Protein AF-A0A7S2KHM3-F1 (afdb_monomer)

Organism: NCBI:txid1333877

Mean predicted aligned error: 12.61 Å

Sequence (129 aa)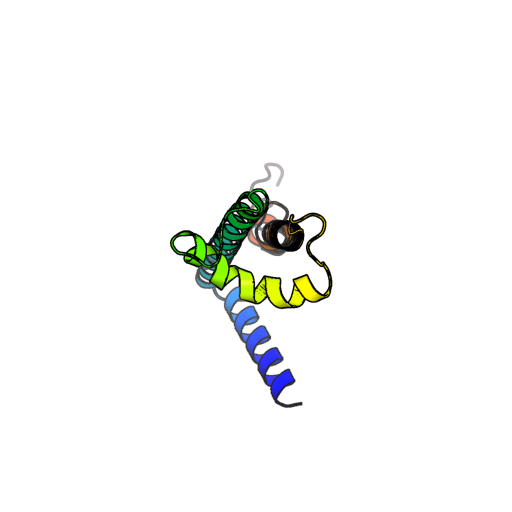:
FAVIGAIGGGLSFLFSRMSSDALFAGDVLQFAKTFLTGYQALFLVRIILTQFPKVKTEDFPWAVFHYPTEFVLSPTRAVFKPEAGVDVAPMIWLAAFSLAAELLTGPQGILQMTSPRIAGGDLDDLPFR

Radius of gyration: 20.61 Å; Cα contacts (8 Å, |Δi|>4): 76; chains: 1; bounding box: 45×41×58 Å

Solvent-accessible surface area (backbone atoms only — not comparable to full-atom values): 7420 Å² total; per-residue (Å²): 113,69,68,61,52,52,53,51,52,50,52,52,50,50,50,52,47,42,74,70,34,71,66,58,34,49,53,52,50,50,50,50,48,54,49,50,53,53,51,39,51,45,27,52,52,49,45,57,51,32,74,38,80,85,60,67,48,78,41,87,80,44,27,75,52,37,60,74,47,41,74,65,42,60,68,45,41,76,76,48,62,63,58,95,65,37,57,56,54,42,55,54,50,34,54,51,50,50,50,49,45,36,46,55,69,30,98,84,5,61,56,57,76,71,41,64,77,69,76,71,67,62,76,83,75,57,95,85,120

Foldseek 3Di:
DVVVVVVVVVVVVVVVVLVPDVVVVVVVLVVLLVVLVVLLVLLVVVQVVQVPLPDDCCDPPNVVSCVVCCVVVVVVCVVQPDDPSGGCSSVVVSVVSVVVCCQPPNPPHPVVVPDCVVVPPPPVPDPPD

Nearest PDB structures (foldseek):
  7xzi-assembly1_D  TM=6.505E-01  e=1.632E-02  Chlamydomonas reinhardtii
  8wjn-assembly1_B  TM=2.929E-01  e=2.999E+00  Saccharomyces cerevisiae S288C

Secondary structure (DSSP, 8-state):
-HHHHHHHHHHHHHHHHHHH-HHHHHHHHHHHHHHHHHHHHHHHHHHHHHT-TTS-TTSTTTHHHHHHHHHHHHHHHTTSPPBTTB--HHHHHHHHHHHHHHHHHSTT-HHHHT-TTTTSSSSSS-TT-

Structure (mmCIF, N/CA/C/O backbone):
data_AF-A0A7S2KHM3-F1
#
_entry.id   AF-A0A7S2KHM3-F1
#
loop_
_atom_site.group_PDB
_atom_site.id
_atom_site.type_symbol
_atom_site.label_atom_id
_atom_site.label_alt_id
_atom_site.label_comp_id
_atom_site.label_asym_id
_atom_site.label_entity_id
_atom_site.label_seq_id
_atom_site.pdbx_PDB_ins_code
_atom_site.Cartn_x
_atom_site.Cartn_y
_atom_site.Cartn_z
_atom_site.occupancy
_atom_site.B_iso_or_equiv
_atom_site.auth_seq_id
_atom_site.auth_comp_id
_atom_site.auth_asym_id
_atom_site.auth_atom_id
_atom_site.pdbx_PDB_model_num
ATOM 1 N N . PHE A 1 1 ? 23.491 -18.048 4.794 1.00 52.34 1 PHE A N 1
ATOM 2 C CA . PHE A 1 1 ? 24.227 -17.536 3.616 1.00 52.34 1 PHE A CA 1
ATOM 3 C C . PHE A 1 1 ? 23.629 -17.958 2.267 1.00 52.34 1 PHE A C 1
ATOM 5 O O . PHE A 1 1 ? 23.559 -17.109 1.392 1.00 52.34 1 PHE A O 1
ATOM 12 N N . ALA A 1 2 ? 23.110 -19.183 2.086 1.00 57.34 2 ALA A N 1
ATOM 13 C CA . ALA A 1 2 ? 22.509 -19.617 0.808 1.00 57.34 2 ALA A CA 1
ATOM 14 C C . ALA A 1 2 ? 21.249 -18.829 0.369 1.00 57.34 2 ALA A C 1
ATOM 16 O O . ALA A 1 2 ? 21.091 -18.529 -0.807 1.00 57.34 2 ALA A O 1
ATOM 17 N N . VAL A 1 3 ? 20.385 -18.427 1.311 1.00 54.59 3 VAL A N 1
ATOM 18 C CA . VAL A 1 3 ? 19.143 -17.679 1.013 1.00 54.59 3 VAL A CA 1
ATOM 19 C C . VAL A 1 3 ? 19.426 -16.263 0.491 1.00 54.59 3 VAL A C 1
ATOM 21 O O . VAL A 1 3 ? 18.770 -15.801 -0.433 1.00 54.59 3 VAL A O 1
ATOM 24 N N . ILE A 1 4 ? 20.455 -15.598 1.023 1.00 57.50 4 ILE A N 1
ATOM 25 C CA . ILE A 1 4 ? 20.866 -14.252 0.589 1.00 57.50 4 ILE A CA 1
ATOM 26 C C . ILE A 1 4 ? 21.459 -14.305 -0.830 1.00 57.50 4 ILE A C 1
ATOM 28 O O . ILE A 1 4 ? 21.157 -13.445 -1.652 1.00 57.50 4 ILE A O 1
ATOM 32 N N . GLY A 1 5 ? 22.231 -15.352 -1.148 1.00 58.56 5 GLY A N 1
ATOM 33 C CA . GLY A 1 5 ? 22.750 -15.588 -2.500 1.00 58.56 5 GLY A CA 1
ATOM 34 C C . GLY A 1 5 ? 21.660 -15.940 -3.520 1.00 58.56 5 GLY A C 1
ATOM 35 O O . GLY A 1 5 ? 21.722 -15.479 -4.655 1.00 58.56 5 GLY A O 1
ATOM 36 N N . ALA A 1 6 ? 20.631 -16.690 -3.114 1.00 59.78 6 ALA A N 1
ATOM 37 C CA . ALA A 1 6 ? 19.492 -17.020 -3.972 1.00 59.78 6 ALA A CA 1
ATOM 38 C C . ALA A 1 6 ? 18.620 -15.791 -4.292 1.00 59.78 6 ALA A C 1
ATOM 40 O O . ALA A 1 6 ? 18.213 -15.607 -5.438 1.00 59.78 6 ALA A O 1
ATOM 41 N N . ILE A 1 7 ? 18.390 -14.916 -3.306 1.00 60.16 7 ILE A N 1
ATOM 42 C CA . ILE A 1 7 ? 17.679 -13.643 -3.507 1.00 60.16 7 ILE A CA 1
ATOM 43 C C . ILE A 1 7 ? 18.510 -12.699 -4.390 1.00 60.16 7 ILE A C 1
ATOM 45 O O . ILE A 1 7 ? 17.974 -12.114 -5.329 1.00 60.16 7 ILE A O 1
ATOM 49 N N . GLY A 1 8 ? 19.822 -12.603 -4.148 1.00 64.62 8 GLY A N 1
ATOM 50 C CA . GLY A 1 8 ? 20.732 -11.803 -4.972 1.00 64.62 8 GLY A CA 1
ATOM 51 C C . GLY A 1 8 ? 20.790 -12.277 -6.427 1.00 64.62 8 GLY A C 1
ATOM 52 O O . GLY A 1 8 ? 20.606 -11.476 -7.338 1.00 64.62 8 GLY A O 1
ATOM 53 N N . GLY A 1 9 ? 20.956 -13.583 -6.658 1.00 71.00 9 GLY A N 1
ATOM 54 C CA . GLY A 1 9 ? 20.999 -14.165 -8.003 1.00 71.00 9 GLY A CA 1
ATOM 55 C C . GLY A 1 9 ? 19.672 -14.053 -8.760 1.00 71.00 9 GLY A C 1
ATOM 56 O O . GLY A 1 9 ? 19.674 -13.746 -9.950 1.00 71.00 9 GLY A O 1
ATOM 57 N N . GLY A 1 10 ? 18.538 -14.229 -8.073 1.00 69.00 10 GLY A N 1
ATOM 58 C CA . GLY A 1 10 ? 17.208 -14.063 -8.665 1.00 69.00 10 GLY A CA 1
ATOM 59 C C . GLY A 1 10 ? 16.906 -12.616 -9.065 1.00 69.00 10 GLY A C 1
ATOM 60 O O . GLY A 1 10 ? 16.396 -12.377 -10.159 1.00 69.00 10 GLY A O 1
ATOM 61 N N . LEU A 1 11 ? 17.283 -11.645 -8.225 1.00 65.81 11 LEU A N 1
ATOM 62 C CA . LEU A 1 11 ? 17.145 -10.217 -8.533 1.00 65.81 11 LEU A CA 1
ATOM 63 C C . LEU A 1 11 ? 18.065 -9.787 -9.680 1.00 65.81 11 LEU A C 1
ATOM 65 O O . LEU A 1 11 ? 17.626 -9.058 -10.566 1.00 65.81 11 LEU A O 1
ATOM 69 N N . SER A 1 12 ? 19.307 -10.277 -9.715 1.00 70.19 12 SER A N 1
ATOM 70 C CA . SER A 1 12 ? 20.230 -10.016 -10.826 1.00 70.19 12 SER A CA 1
ATOM 71 C C . SER A 1 12 ? 19.761 -10.650 -12.138 1.00 70.19 12 SER A C 1
ATOM 73 O O . SER A 1 12 ? 19.887 -10.024 -13.188 1.00 70.19 12 SER A O 1
ATOM 75 N N . PHE A 1 13 ? 19.175 -11.851 -12.097 1.00 73.00 13 PHE A N 1
ATOM 76 C CA . PHE A 1 13 ? 18.604 -12.506 -13.277 1.00 73.00 13 PHE A CA 1
ATOM 77 C C . PHE A 1 13 ? 17.375 -11.757 -13.808 1.00 73.00 13 PHE A C 1
ATOM 79 O O . PHE A 1 13 ? 17.286 -11.493 -15.006 1.00 73.00 13 PHE A O 1
ATOM 86 N N . LEU A 1 14 ? 16.462 -11.347 -12.922 1.00 66.31 14 LEU A N 1
ATOM 87 C CA . LEU A 1 14 ? 15.309 -10.519 -13.285 1.00 66.31 14 LEU A CA 1
ATOM 88 C C . LEU A 1 14 ? 15.747 -9.170 -13.861 1.00 66.31 14 LEU A C 1
ATOM 90 O O . LEU A 1 14 ? 15.212 -8.751 -14.883 1.00 66.31 14 LEU A O 1
ATOM 94 N N . PHE A 1 15 ? 16.745 -8.518 -13.260 1.00 69.50 15 PHE A N 1
ATOM 95 C CA . PHE A 1 15 ? 17.289 -7.259 -13.767 1.00 69.50 15 PHE A CA 1
ATOM 96 C C . PHE A 1 15 ? 17.959 -7.428 -15.132 1.00 69.50 15 PHE A C 1
ATOM 98 O O . PHE A 1 15 ? 17.692 -6.650 -16.042 1.00 69.50 15 PHE A O 1
ATOM 105 N N . SER A 1 16 ? 18.749 -8.490 -15.314 1.00 67.75 16 SER A N 1
ATOM 106 C CA . SER A 1 16 ? 19.355 -8.828 -16.605 1.00 67.75 16 SER A CA 1
ATOM 107 C C . SER A 1 16 ? 18.303 -9.146 -17.671 1.00 67.75 16 SER A C 1
ATOM 109 O O . SER A 1 16 ? 18.482 -8.797 -18.840 1.00 67.75 16 SER A O 1
ATOM 111 N N . ARG A 1 17 ? 17.180 -9.770 -17.290 1.00 69.31 17 ARG A N 1
ATOM 112 C CA . ARG A 1 17 ? 16.077 -10.049 -18.215 1.00 69.31 17 ARG A CA 1
ATOM 113 C C . ARG A 1 17 ? 15.290 -8.788 -18.572 1.00 69.31 17 ARG A C 1
ATOM 115 O O . ARG A 1 17 ? 14.988 -8.577 -19.740 1.00 69.31 17 A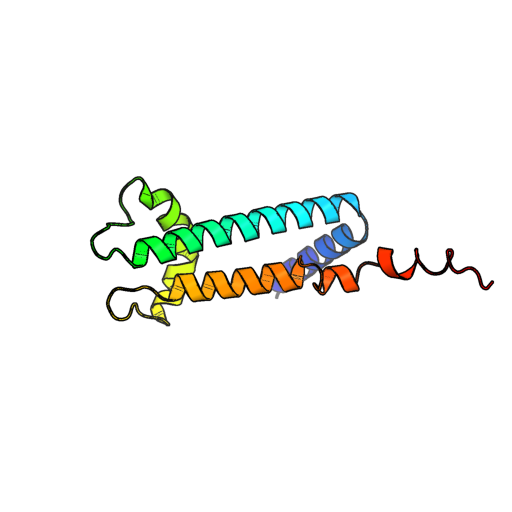RG A O 1
ATOM 122 N N . MET A 1 18 ? 15.039 -7.918 -17.594 1.00 65.50 18 MET A N 1
ATOM 123 C CA . MET A 1 18 ? 14.452 -6.592 -17.818 1.00 65.50 18 MET A CA 1
ATOM 124 C C . MET A 1 18 ? 15.360 -5.697 -18.673 1.00 65.50 18 MET A C 1
ATOM 126 O O . MET A 1 18 ? 14.858 -4.913 -19.469 1.00 65.50 18 MET A O 1
ATOM 130 N N . SER A 1 19 ? 16.687 -5.823 -18.570 1.00 66.88 19 SER A N 1
ATOM 131 C CA . SER A 1 19 ? 17.616 -5.031 -19.384 1.00 66.88 19 SER A CA 1
ATOM 132 C C . SER A 1 19 ? 17.809 -5.571 -20.806 1.00 66.88 19 SER A C 1
ATOM 134 O O . SER A 1 19 ? 18.258 -4.825 -21.672 1.00 66.88 19 SER A O 1
ATOM 136 N N . SER A 1 20 ? 17.523 -6.855 -21.051 1.00 66.50 20 SER A N 1
ATOM 137 C CA . SER A 1 20 ? 17.722 -7.502 -22.360 1.00 66.50 20 SER A CA 1
ATOM 138 C C . SER A 1 20 ? 16.472 -7.494 -23.243 1.00 66.50 20 SER A C 1
ATOM 140 O O . SER A 1 20 ? 16.606 -7.342 -24.455 1.00 66.50 20 SER A O 1
ATOM 142 N N . ASP A 1 21 ? 15.272 -7.571 -22.658 1.00 71.12 21 ASP A N 1
ATOM 143 C CA . ASP A 1 21 ? 14.009 -7.606 -23.402 1.00 71.12 21 ASP A CA 1
ATOM 144 C C . ASP A 1 21 ? 13.163 -6.353 -23.142 1.00 71.12 21 ASP A C 1
ATOM 146 O O . ASP A 1 21 ? 12.464 -6.229 -22.133 1.00 71.12 21 ASP A O 1
ATOM 150 N N . ALA A 1 22 ? 13.155 -5.432 -24.107 1.00 67.81 22 ALA A N 1
ATOM 151 C CA . ALA A 1 22 ? 12.393 -4.187 -24.009 1.00 67.81 22 ALA A CA 1
ATOM 152 C C . ALA A 1 22 ? 10.865 -4.376 -23.876 1.00 67.81 22 ALA A C 1
ATOM 154 O O . ALA A 1 22 ? 10.204 -3.538 -23.267 1.00 67.81 22 ALA A O 1
ATOM 155 N N . LEU A 1 23 ? 10.306 -5.453 -24.443 1.00 72.06 23 LEU A N 1
ATOM 156 C CA . LEU A 1 23 ? 8.886 -5.815 -24.307 1.00 72.06 23 LEU A CA 1
ATOM 157 C C . LEU A 1 23 ? 8.561 -6.256 -22.873 1.00 72.06 23 LEU A C 1
ATOM 159 O O . LEU A 1 23 ? 7.642 -5.729 -22.256 1.00 72.06 23 LEU A O 1
ATOM 163 N N . PHE A 1 24 ? 9.384 -7.143 -22.310 1.00 74.38 24 PHE A N 1
ATOM 164 C CA . PHE A 1 24 ? 9.226 -7.631 -20.941 1.00 74.38 24 PHE A CA 1
ATOM 165 C C . PHE A 1 24 ? 9.370 -6.505 -19.906 1.00 74.38 24 PHE A C 1
ATOM 167 O O . PHE A 1 24 ? 8.590 -6.427 -18.960 1.00 74.38 24 PHE A O 1
ATOM 174 N N . ALA A 1 25 ? 10.324 -5.590 -20.106 1.00 69.88 25 ALA A N 1
ATOM 175 C CA . ALA A 1 25 ? 10.477 -4.411 -19.256 1.00 69.88 25 ALA A CA 1
ATOM 176 C C . ALA A 1 25 ? 9.230 -3.510 -19.273 1.00 69.88 25 ALA A C 1
ATOM 178 O O . ALA A 1 25 ? 8.824 -3.002 -18.227 1.00 69.88 25 ALA A O 1
ATOM 179 N N . GLY A 1 26 ? 8.612 -3.339 -20.448 1.00 74.12 26 GLY A N 1
ATOM 180 C CA . GLY A 1 26 ? 7.364 -2.594 -20.607 1.00 74.12 26 GLY A CA 1
ATOM 181 C C . GLY A 1 26 ? 6.204 -3.230 -19.843 1.00 74.12 26 GLY A C 1
ATOM 182 O O . GLY A 1 26 ? 5.512 -2.532 -19.102 1.00 74.12 26 GLY A O 1
ATOM 183 N N . ASP A 1 27 ? 6.045 -4.549 -19.949 1.00 80.62 27 ASP A N 1
ATOM 184 C CA . ASP A 1 27 ? 4.981 -5.291 -19.263 1.00 80.62 27 ASP A CA 1
ATOM 185 C C . ASP A 1 27 ? 5.144 -5.258 -17.737 1.00 80.62 27 ASP A C 1
ATOM 187 O O . ASP A 1 27 ? 4.181 -5.008 -17.008 1.00 80.62 27 ASP A O 1
ATOM 191 N N . VAL A 1 28 ? 6.372 -5.441 -17.239 1.00 78.88 28 VAL A N 1
ATOM 192 C CA . VAL A 1 28 ? 6.678 -5.355 -15.801 1.00 78.88 28 VAL A CA 1
ATOM 193 C C . VAL A 1 28 ? 6.436 -3.941 -15.275 1.00 78.88 28 VAL A C 1
ATOM 195 O O . VAL A 1 28 ? 5.841 -3.776 -14.208 1.00 78.88 28 VAL A O 1
ATOM 198 N N . LEU A 1 29 ? 6.847 -2.915 -16.026 1.00 77.62 29 LEU A N 1
ATOM 199 C CA . LEU A 1 29 ? 6.606 -1.522 -15.657 1.00 77.62 29 LEU A CA 1
ATOM 200 C C . LEU A 1 29 ? 5.107 -1.208 -15.625 1.00 77.62 29 LEU A C 1
ATOM 202 O O . LEU A 1 29 ? 4.640 -0.556 -14.692 1.00 77.62 29 LEU A O 1
ATOM 206 N N . GLN A 1 30 ? 4.350 -1.677 -16.617 1.00 81.19 30 GLN A N 1
ATOM 207 C CA . GLN A 1 30 ? 2.907 -1.468 -16.686 1.00 81.19 30 GLN A CA 1
ATOM 208 C C . GLN A 1 30 ? 2.190 -2.169 -15.531 1.00 81.19 30 GLN A C 1
ATOM 210 O O . GLN A 1 30 ? 1.342 -1.564 -14.874 1.00 81.19 30 GLN A O 1
ATOM 215 N N . PHE A 1 31 ? 2.574 -3.409 -15.232 1.00 85.31 31 PHE A N 1
ATOM 216 C CA . PHE A 1 31 ? 2.061 -4.143 -14.082 1.00 85.31 31 PHE A CA 1
ATOM 217 C C . PHE A 1 31 ? 2.356 -3.408 -12.769 1.00 85.31 31 PHE A C 1
ATOM 219 O O . PHE A 1 31 ? 1.445 -3.186 -11.972 1.00 85.31 31 PHE A O 1
ATOM 226 N N . ALA A 1 32 ? 3.604 -2.972 -12.566 1.00 80.69 32 ALA A N 1
ATOM 227 C CA . ALA A 1 32 ? 4.005 -2.227 -11.376 1.00 80.69 32 ALA A CA 1
ATOM 228 C C . ALA A 1 32 ? 3.220 -0.916 -11.235 1.00 80.69 32 ALA A C 1
ATOM 230 O O . ALA A 1 32 ? 2.740 -0.612 -10.145 1.00 80.69 32 ALA A O 1
ATOM 231 N N . LYS A 1 33 ? 3.024 -0.175 -12.334 1.00 82.69 33 LYS A N 1
ATOM 232 C CA . 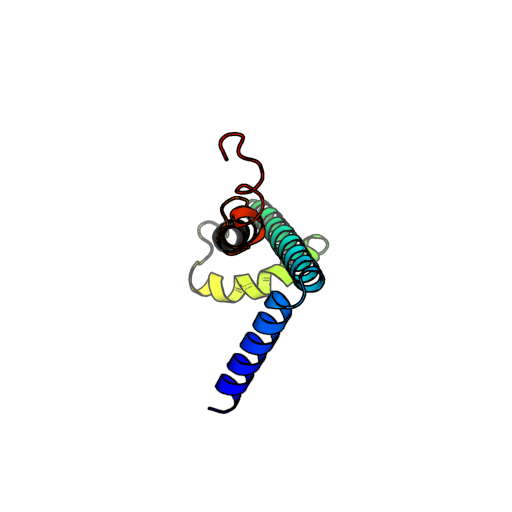LYS A 1 33 ? 2.192 1.038 -12.364 1.00 82.69 33 LYS A CA 1
ATOM 233 C C . LYS A 1 33 ? 0.757 0.745 -11.941 1.00 82.69 33 LYS A C 1
ATOM 235 O O . LYS A 1 33 ? 0.263 1.362 -11.002 1.00 82.69 33 LYS A O 1
ATOM 240 N N . THR A 1 34 ? 0.096 -0.211 -12.595 1.00 88.19 34 THR A N 1
ATOM 241 C CA . THR A 1 34 ? -1.294 -0.569 -12.281 1.00 88.19 34 THR A CA 1
ATOM 242 C C . THR A 1 34 ? -1.438 -1.031 -10.834 1.00 88.19 34 THR A C 1
ATOM 244 O O . THR A 1 34 ? -2.381 -0.625 -10.153 1.00 88.19 34 THR A O 1
ATOM 247 N N . PHE A 1 35 ? -0.486 -1.822 -10.340 1.00 87.56 35 PHE A N 1
ATOM 248 C CA . PHE A 1 35 ? -0.464 -2.264 -8.953 1.00 87.56 35 PHE A CA 1
ATOM 249 C C . PHE A 1 35 ? -0.317 -1.087 -7.980 1.00 87.56 35 PHE A C 1
ATOM 251 O O . PHE A 1 35 ? -1.144 -0.939 -7.082 1.00 87.56 35 PHE A O 1
ATOM 258 N N . LEU A 1 36 ? 0.684 -0.222 -8.181 1.00 84.56 36 LEU A N 1
ATOM 259 C CA . LEU A 1 36 ? 0.939 0.949 -7.336 1.00 84.56 36 LEU A CA 1
ATOM 260 C C . LEU A 1 36 ? -0.274 1.885 -7.290 1.00 84.56 36 LEU A C 1
ATOM 262 O O . LEU A 1 36 ? -0.713 2.262 -6.204 1.00 84.56 36 LEU A O 1
ATOM 266 N N . THR A 1 37 ? -0.861 2.205 -8.445 1.00 86.94 37 THR A N 1
ATOM 267 C CA . THR A 1 37 ? -2.054 3.060 -8.529 1.00 86.94 37 THR A CA 1
ATOM 268 C C . THR A 1 37 ? -3.269 2.415 -7.866 1.00 86.94 37 THR A C 1
ATOM 270 O O . THR A 1 37 ? -3.989 3.079 -7.119 1.00 86.94 37 THR A O 1
ATOM 273 N N . GLY A 1 38 ? -3.490 1.115 -8.083 1.00 87.62 38 GLY A N 1
ATOM 274 C CA . GLY A 1 38 ? -4.566 0.384 -7.413 1.00 87.62 38 GLY A CA 1
ATOM 275 C C . GLY A 1 38 ? -4.417 0.434 -5.893 1.00 87.62 38 GLY A C 1
ATOM 276 O O . GLY A 1 38 ? -5.375 0.722 -5.178 1.00 87.62 38 GLY A O 1
ATOM 277 N N . TYR A 1 39 ? -3.197 0.244 -5.393 1.00 84.75 39 TYR A N 1
ATOM 278 C CA . TYR A 1 39 ? -2.910 0.264 -3.962 1.00 84.75 39 TYR A CA 1
ATOM 279 C C . TYR A 1 39 ? -3.070 1.662 -3.341 1.00 84.75 39 TYR A C 1
ATOM 281 O O . TYR A 1 39 ? -3.629 1.799 -2.253 1.00 84.75 39 TYR A O 1
ATOM 289 N N . GLN A 1 40 ? -2.667 2.718 -4.054 1.00 86.25 40 GLN A N 1
ATOM 290 C CA . GLN A 1 40 ? -2.931 4.106 -3.655 1.00 86.25 40 GLN A CA 1
ATOM 291 C C . GLN A 1 40 ? -4.437 4.382 -3.529 1.00 86.25 40 GLN A C 1
ATOM 293 O O . GLN A 1 40 ? -4.869 4.987 -2.549 1.00 86.25 40 GLN A O 1
ATOM 298 N N . ALA A 1 41 ? -5.252 3.893 -4.470 1.00 88.38 41 ALA A N 1
ATOM 299 C CA . ALA A 1 41 ? -6.706 4.038 -4.405 1.00 88.38 41 ALA A CA 1
ATOM 300 C C . ALA A 1 41 ? -7.309 3.328 -3.178 1.00 88.38 41 ALA A C 1
ATOM 302 O O . ALA A 1 41 ? -8.167 3.897 -2.500 1.00 88.38 41 ALA A O 1
ATOM 303 N N . LEU A 1 42 ? -6.824 2.126 -2.837 1.00 86.75 42 LEU A N 1
ATOM 304 C CA . LEU A 1 42 ? -7.242 1.420 -1.617 1.00 86.75 42 LEU A CA 1
ATOM 305 C C . LEU A 1 42 ? -6.924 2.237 -0.354 1.00 86.75 42 LEU A C 1
ATOM 307 O O . LEU A 1 42 ? -7.776 2.368 0.529 1.00 86.75 42 LEU A O 1
ATOM 311 N N . PHE A 1 43 ? -5.725 2.823 -0.274 1.00 85.31 43 PHE A N 1
ATOM 312 C CA . PHE A 1 43 ? -5.349 3.676 0.856 1.00 85.31 43 PHE A CA 1
ATOM 313 C C . PHE A 1 43 ? -6.155 4.974 0.916 1.00 85.31 43 PHE A C 1
ATOM 315 O O . PHE A 1 43 ? -6.548 5.376 2.008 1.00 85.31 43 PHE A O 1
ATOM 322 N N . LEU A 1 44 ? -6.471 5.592 -0.224 1.00 87.31 44 LEU A N 1
ATOM 323 C CA . LEU A 1 44 ? -7.355 6.760 -0.284 1.00 87.31 44 LEU A CA 1
ATOM 324 C C . LEU A 1 44 ? -8.737 6.456 0.303 1.00 87.31 44 LEU A C 1
ATOM 326 O O . LEU A 1 44 ? -9.218 7.196 1.161 1.00 87.31 44 LEU A O 1
ATOM 330 N N . VAL A 1 45 ? -9.348 5.335 -0.090 1.00 86.50 45 VAL A N 1
ATOM 331 C CA . VAL A 1 45 ? -10.626 4.893 0.488 1.00 86.50 45 VAL A CA 1
ATOM 332 C C . VAL A 1 45 ? -10.487 4.664 1.996 1.00 86.50 45 VAL A C 1
ATOM 334 O O . VAL A 1 45 ? -11.347 5.102 2.758 1.00 86.50 45 VAL A O 1
ATOM 337 N N . ARG A 1 46 ? -9.388 4.051 2.461 1.00 84.88 46 ARG A N 1
ATOM 338 C CA . ARG A 1 46 ? -9.134 3.854 3.900 1.00 84.88 46 ARG A CA 1
ATOM 339 C C . ARG A 1 46 ? -9.011 5.169 4.666 1.00 84.88 46 ARG A C 1
ATOM 341 O O . ARG A 1 46 ? -9.575 5.253 5.750 1.00 84.88 46 ARG A O 1
ATOM 348 N N . ILE A 1 47 ? -8.351 6.184 4.109 1.00 87.12 47 ILE A N 1
ATOM 349 C CA . ILE A 1 47 ? -8.246 7.517 4.727 1.00 87.12 47 ILE A CA 1
ATOM 350 C C . ILE A 1 47 ? -9.630 8.149 4.891 1.00 87.12 47 ILE A C 1
ATOM 352 O O . ILE A 1 47 ? -9.913 8.744 5.926 1.00 87.12 47 ILE A O 1
ATOM 356 N N . ILE A 1 48 ? -10.509 8.010 3.896 1.00 86.31 48 ILE A N 1
ATOM 357 C CA . ILE A 1 48 ? -11.879 8.531 3.982 1.00 86.31 48 ILE A CA 1
ATOM 358 C C . ILE A 1 48 ? -12.675 7.757 5.039 1.00 86.31 48 ILE A C 1
ATOM 360 O O . ILE A 1 48 ? -13.347 8.365 5.869 1.00 86.31 48 ILE A O 1
ATOM 364 N N . LEU A 1 49 ? -12.574 6.423 5.052 1.00 82.88 49 LEU A N 1
ATOM 365 C CA . LEU A 1 49 ? -13.285 5.576 6.014 1.00 82.88 49 LEU A CA 1
ATOM 366 C C . LEU A 1 49 ? -12.852 5.826 7.464 1.00 82.88 49 LEU A C 1
ATOM 368 O O . LEU A 1 49 ? -13.688 5.731 8.360 1.00 82.88 49 LEU A O 1
ATOM 372 N N . THR A 1 50 ? -11.590 6.188 7.714 1.00 82.12 50 THR A N 1
ATOM 373 C CA . THR A 1 50 ? -11.109 6.494 9.073 1.00 82.12 50 THR A CA 1
ATOM 374 C C . THR A 1 50 ? -11.663 7.808 9.620 1.00 82.12 50 THR A C 1
ATOM 376 O O . THR A 1 50 ? -11.726 7.966 10.835 1.00 82.12 50 THR A O 1
ATOM 379 N N . GLN A 1 51 ? -12.150 8.717 8.766 1.00 80.94 51 GLN A N 1
ATOM 380 C CA . GLN A 1 51 ? -12.866 9.921 9.215 1.00 80.94 51 GLN A CA 1
ATOM 381 C C . GLN A 1 51 ? -14.270 9.607 9.761 1.00 80.94 51 GLN A C 1
ATOM 383 O O . GLN A 1 51 ? -14.896 10.466 10.383 1.00 80.94 51 GLN A O 1
ATOM 388 N N . PHE A 1 52 ? -14.781 8.387 9.544 1.00 81.56 52 PHE A N 1
ATOM 389 C CA . PHE A 1 52 ? -16.085 7.938 10.027 1.00 81.56 52 PHE A CA 1
ATOM 390 C C . PHE A 1 52 ? -15.926 6.931 11.176 1.00 81.56 52 PHE A C 1
ATOM 392 O O . PHE A 1 52 ? -16.063 5.725 10.967 1.00 81.56 52 PHE A O 1
ATOM 399 N N . PRO A 1 53 ? -15.741 7.391 12.429 1.00 69.88 53 PRO A N 1
ATOM 400 C CA . PRO A 1 53 ? -15.454 6.517 13.574 1.00 69.88 53 PRO A CA 1
ATOM 401 C C . PRO A 1 53 ? -16.586 5.532 13.914 1.00 69.88 53 PRO A C 1
ATOM 403 O O . PRO A 1 53 ? -16.401 4.614 14.706 1.00 69.88 53 PRO A O 1
ATOM 406 N N . LYS A 1 54 ? -17.779 5.718 13.333 1.00 76.06 54 LYS A N 1
ATOM 407 C CA . LYS A 1 54 ? -18.950 4.850 13.529 1.00 76.06 54 LYS A CA 1
ATOM 408 C C . LYS A 1 54 ? -19.033 3.698 12.520 1.00 76.06 54 LYS A C 1
ATOM 410 O O . LYS A 1 54 ? -19.889 2.831 12.679 1.00 76.06 54 LYS A O 1
ATOM 415 N N . VAL A 1 55 ? -18.199 3.692 11.477 1.00 79.81 55 VAL A N 1
ATOM 416 C CA . VAL A 1 55 ? -18.223 2.658 10.435 1.00 79.81 55 VAL A CA 1
ATOM 417 C C . VAL A 1 55 ? -17.314 1.506 10.843 1.00 79.81 55 VAL A C 1
ATOM 419 O O . VAL A 1 55 ? -16.104 1.664 10.993 1.00 79.81 55 VAL A O 1
ATOM 422 N N . LYS A 1 56 ? -17.899 0.316 10.984 1.00 79.31 56 LYS A N 1
ATOM 423 C CA . LYS A 1 56 ? -17.139 -0.922 11.150 1.00 79.31 56 LYS A CA 1
ATOM 424 C C . LYS A 1 56 ? -16.509 -1.286 9.811 1.00 79.31 56 LYS A C 1
ATOM 426 O O . LYS A 1 56 ? -17.193 -1.708 8.886 1.00 79.31 56 LYS A O 1
ATOM 431 N N . THR A 1 57 ? -15.201 -1.081 9.697 1.00 76.50 57 THR A N 1
ATOM 432 C CA . THR A 1 57 ? -14.468 -1.344 8.448 1.00 76.50 57 THR A CA 1
ATOM 433 C C . THR A 1 57 ? -14.223 -2.834 8.192 1.00 76.50 57 THR A C 1
ATOM 435 O O . THR A 1 57 ? -13.887 -3.202 7.072 1.00 76.50 57 THR A O 1
ATOM 438 N N . GLU A 1 58 ? -14.450 -3.682 9.196 1.00 81.19 58 GLU A N 1
ATOM 439 C CA . GLU A 1 58 ? -14.401 -5.148 9.104 1.00 81.19 58 GLU A CA 1
ATOM 440 C C . GLU A 1 58 ? -15.667 -5.749 8.469 1.00 81.19 58 GLU A C 1
ATOM 442 O O . GLU A 1 58 ? -15.625 -6.865 7.955 1.00 81.19 58 GLU A O 1
ATOM 447 N N . ASP A 1 59 ? -16.780 -5.006 8.456 1.00 84.44 59 ASP A N 1
ATOM 448 C CA . ASP A 1 59 ? -18.048 -5.478 7.902 1.00 84.44 59 ASP A CA 1
ATOM 449 C C . ASP A 1 59 ? -18.102 -5.281 6.376 1.00 84.44 59 ASP A C 1
ATOM 451 O O . ASP A 1 59 ? -17.536 -4.340 5.803 1.00 84.44 59 ASP A O 1
ATOM 455 N N . PHE A 1 60 ? -18.819 -6.169 5.683 1.00 83.06 60 PHE A N 1
ATOM 456 C CA . PHE A 1 60 ? -19.108 -6.008 4.257 1.00 83.06 60 PHE A CA 1
ATOM 457 C C . PHE A 1 60 ? -19.995 -4.766 4.041 1.00 83.06 60 PHE A C 1
ATOM 459 O O . PHE A 1 60 ? -20.956 -4.585 4.793 1.00 83.06 60 PHE A O 1
ATOM 466 N N . PRO A 1 61 ? -19.731 -3.899 3.041 1.00 83.38 61 PRO A N 1
ATOM 467 C CA . PRO A 1 61 ? -18.822 -4.047 1.891 1.00 83.38 61 PRO A CA 1
ATOM 468 C C . PRO A 1 61 ? -17.382 -3.549 2.111 1.00 83.38 61 PRO A C 1
ATOM 470 O O . PRO A 1 61 ? -16.519 -3.739 1.254 1.00 83.38 61 PRO A O 1
ATOM 473 N N . TRP A 1 62 ? -17.102 -2.910 3.245 1.00 83.69 62 TRP A N 1
ATOM 474 C CA . TRP A 1 62 ? -15.831 -2.225 3.508 1.00 83.69 62 TRP A CA 1
ATOM 475 C C . TRP A 1 62 ? -14.664 -3.181 3.777 1.00 83.69 62 TRP A C 1
ATOM 477 O O . TRP A 1 62 ? -13.510 -2.831 3.511 1.00 83.69 62 TRP A O 1
ATOM 487 N N . ALA A 1 63 ? -14.977 -4.411 4.191 1.00 83.12 63 ALA A N 1
ATOM 488 C CA . ALA A 1 63 ? -14.043 -5.521 4.357 1.00 83.12 63 ALA A CA 1
ATOM 489 C C . ALA A 1 63 ? -13.088 -5.711 3.161 1.00 83.12 63 ALA A C 1
ATOM 491 O O . ALA A 1 63 ? -11.907 -6.009 3.347 1.00 83.12 63 ALA A O 1
ATOM 492 N N . VAL A 1 64 ? -13.574 -5.480 1.932 1.00 84.44 64 VAL A N 1
ATOM 493 C CA . VAL A 1 64 ? -12.793 -5.625 0.688 1.00 84.44 64 VAL A CA 1
ATOM 494 C C . VAL A 1 64 ? -11.600 -4.666 0.645 1.00 84.44 64 VAL A C 1
ATOM 496 O O . VAL A 1 64 ? -10.557 -5.008 0.101 1.00 84.44 64 VAL A O 1
ATOM 499 N N . PHE A 1 65 ? -11.721 -3.487 1.255 1.00 83.19 65 PHE A N 1
ATOM 500 C CA . PHE A 1 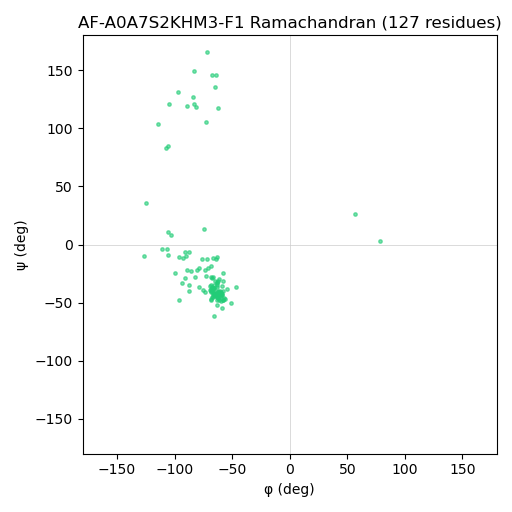65 ? -10.638 -2.505 1.364 1.00 83.19 65 PHE A CA 1
ATOM 501 C C . PHE A 1 65 ? -9.817 -2.701 2.644 1.00 83.19 65 PHE A C 1
ATOM 503 O O . PHE A 1 65 ? -8.623 -2.393 2.681 1.00 83.19 65 PHE A O 1
ATOM 510 N N . HIS A 1 66 ? -10.451 -3.222 3.696 1.00 81.56 66 HIS A N 1
ATOM 511 C CA . HIS A 1 66 ? -9.830 -3.464 4.992 1.00 81.56 66 HIS A CA 1
ATOM 512 C C . HIS A 1 66 ? -8.746 -4.540 4.918 1.00 81.56 66 HIS A C 1
ATOM 514 O O . HIS A 1 66 ? -7.581 -4.245 5.156 1.00 81.56 66 HIS A O 1
ATOM 520 N N . TYR A 1 67 ? -9.098 -5.769 4.537 1.00 84.12 67 TYR A N 1
ATOM 521 C CA . TYR A 1 67 ? -8.171 -6.904 4.568 1.00 84.12 67 TYR A CA 1
ATOM 522 C C . TYR A 1 67 ? -6.877 -6.729 3.755 1.00 84.12 67 TYR A C 1
ATOM 524 O O . TYR A 1 67 ? -5.815 -7.015 4.312 1.00 84.12 67 TYR A O 1
ATOM 532 N N . PRO A 1 68 ? -6.895 -6.247 2.492 1.00 82.69 68 PRO A N 1
ATOM 533 C CA . PRO A 1 68 ? -5.654 -6.097 1.732 1.00 82.69 68 PRO A CA 1
ATOM 534 C C . PRO A 1 68 ? -4.729 -5.038 2.339 1.00 82.69 68 PRO A C 1
ATOM 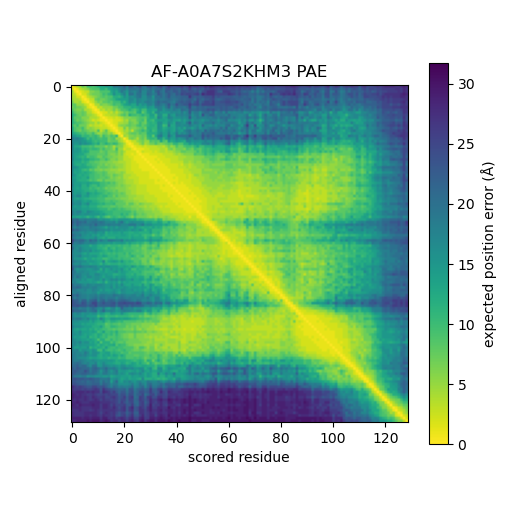536 O O . PRO A 1 68 ? -3.515 -5.211 2.340 1.00 82.69 68 PRO A O 1
ATOM 539 N N . THR A 1 69 ? -5.286 -3.961 2.901 1.00 81.81 69 THR A N 1
ATOM 540 C CA . THR A 1 69 ? -4.481 -2.883 3.493 1.00 81.81 69 THR A CA 1
ATOM 541 C C . THR A 1 69 ? -4.024 -3.204 4.916 1.00 81.81 69 THR A C 1
ATOM 543 O O . THR A 1 69 ? -2.954 -2.757 5.327 1.00 81.81 69 THR A O 1
ATOM 546 N N . GLU A 1 70 ? -4.777 -4.022 5.657 1.00 81.94 70 GLU A N 1
ATOM 547 C CA . GLU A 1 70 ? -4.484 -4.361 7.053 1.00 81.94 70 GLU A CA 1
ATOM 548 C C . GLU A 1 70 ? -3.176 -5.142 7.213 1.00 81.94 70 GLU A C 1
ATOM 550 O O . GLU A 1 70 ? -2.459 -4.931 8.188 1.00 81.94 70 GLU A O 1
ATOM 555 N N . PHE A 1 71 ? -2.800 -5.962 6.225 1.00 79.81 71 PHE A N 1
ATOM 556 C CA . PHE A 1 71 ? -1.506 -6.654 6.216 1.00 79.81 71 PHE A CA 1
ATOM 557 C C . PHE A 1 71 ? -0.323 -5.683 6.362 1.00 79.81 71 PHE A C 1
ATOM 559 O O . PHE A 1 71 ? 0.649 -5.960 7.063 1.00 79.81 71 PHE A O 1
ATOM 566 N N . VAL A 1 72 ? -0.432 -4.520 5.721 1.00 78.88 72 VAL A N 1
ATOM 567 C CA . VAL A 1 72 ? 0.590 -3.471 5.736 1.00 78.88 72 VAL A CA 1
ATOM 568 C C . VAL A 1 72 ? 0.405 -2.535 6.937 1.00 78.88 72 VAL A C 1
ATOM 570 O O . VAL A 1 72 ? 1.384 -2.074 7.524 1.00 78.88 72 VAL A O 1
ATOM 573 N N . LEU A 1 73 ? -0.844 -2.278 7.337 1.00 75.81 73 LEU A N 1
ATOM 574 C CA . LEU A 1 73 ? -1.176 -1.328 8.400 1.00 75.81 73 LEU A CA 1
ATOM 575 C C . LEU A 1 73 ? -0.959 -1.880 9.814 1.00 75.81 73 LEU A C 1
ATOM 577 O O . LEU A 1 73 ? -0.491 -1.132 10.674 1.00 75.81 73 LEU A O 1
ATOM 581 N N . SER A 1 74 ? -1.233 -3.167 10.052 1.00 78.81 74 SER A N 1
ATOM 582 C CA . SER A 1 74 ? -1.073 -3.833 11.353 1.00 78.81 74 SER A CA 1
ATOM 583 C C . SER A 1 74 ? 0.312 -3.616 11.987 1.00 78.81 74 SER A C 1
ATOM 585 O O . SER A 1 74 ? 0.358 -3.208 13.149 1.00 78.81 74 SER A O 1
ATOM 587 N N . PRO A 1 75 ? 1.450 -3.831 11.289 1.00 78.88 75 PRO A N 1
ATOM 588 C CA . PRO A 1 75 ? 2.765 -3.564 11.873 1.00 78.88 75 PRO A CA 1
ATOM 589 C C . PRO A 1 75 ? 3.023 -2.066 12.072 1.00 78.88 75 PRO A C 1
ATOM 591 O O . PRO A 1 75 ? 3.626 -1.672 13.069 1.00 78.88 75 PRO A O 1
ATOM 594 N N . THR A 1 76 ? 2.540 -1.203 11.173 1.00 78.06 76 THR A N 1
ATOM 595 C CA . THR A 1 76 ? 2.757 0.246 11.303 1.00 78.06 76 THR A CA 1
ATOM 596 C C . THR A 1 76 ? 1.937 0.894 12.414 1.00 78.06 76 THR A C 1
ATOM 598 O O . THR A 1 76 ? 2.406 1.861 13.010 1.00 78.06 76 THR A O 1
ATOM 601 N N . ARG A 1 77 ? 0.778 0.330 12.775 1.00 76.00 77 ARG A N 1
ATOM 602 C CA . ARG A 1 77 ? -0.055 0.787 13.903 1.00 76.00 77 ARG A CA 1
ATOM 603 C C . ARG A 1 77 ? 0.577 0.538 15.273 1.00 76.00 77 ARG A C 1
ATOM 605 O O . ARG A 1 77 ? 0.201 1.188 16.245 1.00 76.00 77 ARG A O 1
ATOM 612 N N . ALA A 1 78 ? 1.558 -0.362 15.361 1.00 77.50 78 ALA A N 1
ATOM 613 C CA . ALA A 1 78 ? 2.350 -0.532 16.578 1.00 77.50 78 ALA A CA 1
ATOM 614 C C . ALA A 1 78 ? 3.236 0.695 16.866 1.00 77.50 78 ALA A 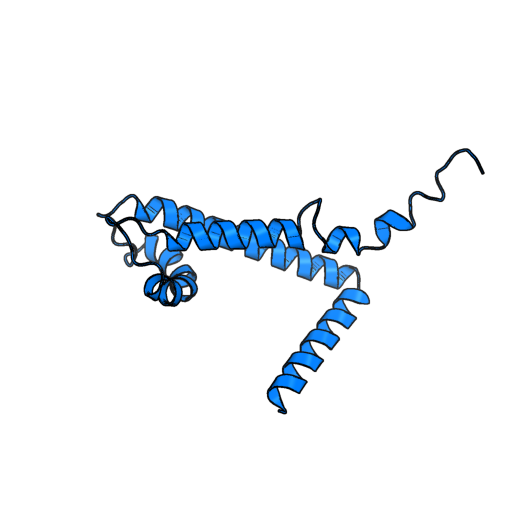C 1
ATOM 616 O O . ALA A 1 78 ? 3.523 0.987 18.027 1.00 77.50 78 ALA A O 1
ATOM 617 N N . VAL A 1 79 ? 3.642 1.415 15.814 1.00 79.50 79 VAL A N 1
ATOM 618 C CA . VAL A 1 79 ? 4.485 2.617 15.889 1.00 79.50 79 VAL A CA 1
ATOM 619 C C . VAL A 1 79 ? 3.629 3.883 15.862 1.00 79.50 79 VAL A C 1
ATOM 621 O O . VAL A 1 79 ? 3.798 4.763 16.701 1.00 79.50 79 VAL A O 1
ATOM 624 N N . PHE A 1 80 ? 2.679 3.955 14.931 1.00 77.06 80 PHE A N 1
ATOM 625 C CA . PHE A 1 80 ? 1.761 5.076 14.756 1.00 77.06 80 PHE A CA 1
ATOM 626 C C . PHE A 1 80 ? 0.380 4.678 15.267 1.00 77.06 80 PHE A C 1
ATOM 628 O O . PHE A 1 80 ? -0.464 4.194 14.511 1.00 77.06 80 PHE A O 1
ATOM 635 N N . LYS A 1 81 ? 0.170 4.834 16.577 1.00 76.81 81 LYS A N 1
ATOM 636 C CA . LYS A 1 81 ? -1.132 4.553 17.185 1.00 76.81 81 LYS A CA 1
ATOM 637 C C . LYS A 1 81 ? -2.188 5.516 16.624 1.00 76.81 81 LYS A C 1
ATOM 639 O O . LYS A 1 81 ? -1.858 6.669 16.346 1.00 76.81 81 LYS A O 1
ATOM 644 N N . PRO A 1 82 ? -3.445 5.075 16.454 1.00 76.06 82 PRO A N 1
ATOM 645 C CA . PRO A 1 82 ? -4.521 5.972 16.055 1.00 76.06 82 PRO A CA 1
ATOM 646 C C . PRO A 1 82 ? -4.732 7.043 17.131 1.00 76.06 82 PRO A C 1
ATOM 648 O O . PRO A 1 82 ? -5.092 6.722 18.263 1.00 76.06 82 PRO A O 1
ATOM 651 N N . GLU A 1 83 ? -4.525 8.307 16.776 1.00 69.69 83 GLU A N 1
ATOM 652 C CA . GLU A 1 83 ? -4.766 9.445 17.662 1.00 69.69 83 GLU A CA 1
ATOM 653 C C . GLU A 1 83 ? -6.149 10.031 17.342 1.00 69.69 83 GLU A C 1
ATOM 655 O O . GLU A 1 83 ? -6.509 10.228 16.181 1.00 69.69 83 GLU A O 1
ATOM 660 N N . ALA A 1 84 ? -6.968 10.263 18.371 1.00 63.00 84 ALA A N 1
ATOM 661 C CA . ALA A 1 84 ? -8.324 10.822 18.249 1.00 63.00 84 ALA A CA 1
ATOM 662 C C . ALA A 1 84 ? -9.302 10.053 17.322 1.00 63.00 84 ALA A C 1
ATOM 664 O O . ALA A 1 84 ? -10.250 10.632 16.794 1.00 63.00 84 ALA A O 1
ATOM 665 N N . GLY A 1 85 ? -9.108 8.742 17.135 1.00 66.69 85 GLY A N 1
ATOM 666 C CA . GLY A 1 85 ? -9.975 7.913 16.284 1.00 66.69 85 GLY A CA 1
ATOM 667 C C . GLY A 1 85 ? -9.710 8.052 14.781 1.00 66.69 85 GLY A C 1
ATOM 668 O O . GLY A 1 85 ? -10.398 7.407 13.993 1.00 66.69 85 GLY A O 1
ATOM 669 N N . VAL A 1 86 ? -8.698 8.835 14.389 1.00 71.62 86 VAL A N 1
ATOM 670 C CA . VAL A 1 86 ? -8.238 8.974 13.005 1.00 71.62 86 VAL A CA 1
ATOM 671 C C . VAL A 1 86 ? -6.931 8.203 12.839 1.00 71.62 86 VAL A C 1
ATOM 673 O O . VAL A 1 86 ? -5.937 8.461 13.514 1.00 71.62 86 VAL A O 1
ATOM 676 N N . ASP A 1 87 ? -6.923 7.232 11.929 1.00 80.00 87 ASP A N 1
ATOM 677 C CA . ASP A 1 87 ? -5.717 6.468 11.612 1.00 80.00 87 ASP A CA 1
ATOM 678 C C . ASP A 1 87 ? -4.844 7.223 10.599 1.00 80.00 87 ASP A C 1
ATOM 680 O O . ASP A 1 87 ? -5.278 7.519 9.481 1.00 80.00 87 ASP A O 1
ATOM 684 N N . VAL A 1 88 ? -3.606 7.522 10.999 1.00 81.00 88 VAL A N 1
ATOM 685 C CA . VAL A 1 88 ? -2.611 8.252 10.198 1.00 81.00 88 VAL A CA 1
ATOM 686 C C . VAL A 1 88 ? -1.765 7.313 9.334 1.00 81.00 88 VAL A C 1
ATOM 688 O O . VAL A 1 88 ? -1.237 7.735 8.303 1.00 81.00 88 VAL A O 1
ATOM 691 N N . ALA A 1 89 ? -1.674 6.025 9.681 1.00 85.19 89 ALA A N 1
ATOM 692 C CA . ALA A 1 89 ? -0.846 5.066 8.951 1.00 85.19 89 ALA A CA 1
ATOM 693 C C . ALA A 1 89 ? -1.222 4.939 7.454 1.00 85.19 89 ALA A C 1
ATOM 695 O O . ALA A 1 89 ? -0.308 4.925 6.623 1.00 85.19 89 ALA A O 1
ATOM 696 N N . PRO A 1 90 ? -2.512 4.944 7.051 1.00 84.69 90 PRO A N 1
ATOM 697 C CA . PRO A 1 90 ? -2.904 4.960 5.641 1.00 84.69 90 PRO A CA 1
ATOM 698 C C . PRO A 1 90 ? -2.368 6.167 4.861 1.00 84.69 90 PRO A C 1
ATOM 700 O O . PRO A 1 90 ? -1.999 6.019 3.698 1.00 84.69 90 PRO A O 1
ATOM 703 N N . MET A 1 91 ? -2.284 7.347 5.489 1.00 86.75 91 MET A N 1
ATOM 704 C CA . MET A 1 91 ? -1.749 8.558 4.850 1.00 86.75 91 MET A CA 1
ATOM 705 C C . MET A 1 91 ? -0.248 8.440 4.591 1.00 86.75 91 MET A C 1
ATOM 707 O O . MET A 1 91 ? 0.223 8.806 3.515 1.00 86.75 91 MET A O 1
ATOM 711 N N . ILE A 1 92 ? 0.496 7.882 5.549 1.00 86.94 92 ILE A N 1
ATOM 712 C CA . ILE A 1 92 ? 1.941 7.654 5.415 1.00 86.94 92 ILE A CA 1
ATOM 713 C C . ILE A 1 92 ? 2.214 6.683 4.266 1.00 86.94 92 ILE A C 1
ATOM 715 O O . ILE A 1 92 ? 3.061 6.952 3.415 1.00 86.94 92 ILE A O 1
ATOM 719 N N . TRP A 1 93 ? 1.466 5.579 4.202 1.00 85.94 93 TRP A N 1
ATOM 720 C CA . TRP A 1 93 ? 1.616 4.610 3.120 1.00 85.94 93 TRP A CA 1
ATOM 721 C C . TRP A 1 93 ? 1.213 5.185 1.768 1.00 85.94 93 TRP A C 1
ATOM 723 O O . TRP A 1 93 ? 1.947 4.996 0.802 1.00 85.94 93 TRP A O 1
ATOM 733 N N . LEU A 1 94 ? 0.118 5.943 1.688 1.00 88.62 94 LEU A N 1
ATOM 734 C CA . LEU A 1 94 ? -0.254 6.643 0.460 1.00 88.62 94 LEU A CA 1
ATOM 735 C C . LEU A 1 94 ? 0.876 7.563 -0.030 1.00 88.62 94 LEU A C 1
ATOM 737 O O . LEU A 1 94 ? 1.232 7.518 -1.208 1.00 88.62 94 LEU A O 1
ATOM 741 N N . ALA A 1 95 ? 1.467 8.356 0.867 1.00 87.56 95 ALA A N 1
ATOM 742 C CA . ALA A 1 95 ? 2.583 9.238 0.535 1.00 87.56 95 ALA A CA 1
ATOM 743 C C . ALA A 1 95 ? 3.823 8.450 0.077 1.00 87.56 95 ALA A C 1
ATOM 745 O O . ALA A 1 95 ? 4.437 8.802 -0.929 1.00 87.56 95 ALA A O 1
ATOM 746 N N . ALA A 1 96 ? 4.149 7.347 0.755 1.00 88.25 96 ALA A N 1
ATOM 747 C CA . ALA A 1 96 ? 5.265 6.478 0.389 1.00 88.25 96 ALA A CA 1
ATOM 748 C C . ALA A 1 96 ? 5.068 5.823 -0.989 1.00 88.25 96 ALA A C 1
ATOM 750 O O . ALA A 1 96 ? 5.981 5.834 -1.813 1.00 88.25 96 ALA A O 1
ATOM 751 N N . PHE A 1 97 ? 3.872 5.298 -1.274 1.00 87.00 97 PHE A N 1
ATOM 752 C CA . PHE A 1 97 ? 3.548 4.711 -2.576 1.00 87.00 97 PHE A CA 1
ATOM 753 C C . PHE A 1 97 ? 3.487 5.760 -3.687 1.00 87.00 97 PHE A C 1
ATOM 755 O O . PHE A 1 97 ? 3.853 5.455 -4.818 1.00 87.00 97 PHE A O 1
ATOM 762 N N . SER A 1 98 ? 3.032 6.980 -3.394 1.00 85.25 98 SER A N 1
ATOM 763 C CA . SER A 1 98 ? 3.061 8.109 -4.335 1.00 85.25 98 SER A CA 1
ATOM 764 C C . SER A 1 98 ? 4.493 8.480 -4.710 1.00 85.25 98 SER A C 1
ATOM 766 O O . SER A 1 98 ? 4.839 8.524 -5.889 1.00 85.25 98 SER A O 1
ATOM 768 N N . LEU A 1 99 ? 5.362 8.612 -3.707 1.00 88.81 99 LEU A N 1
ATOM 769 C CA . LEU A 1 99 ? 6.781 8.867 -3.922 1.00 88.81 99 LEU A CA 1
ATOM 770 C C . LEU A 1 99 ? 7.445 7.737 -4.720 1.00 88.81 99 LEU A C 1
ATOM 772 O O . LEU A 1 99 ? 8.178 8.000 -5.669 1.00 88.81 99 LEU A O 1
ATOM 776 N N . ALA A 1 100 ? 7.171 6.479 -4.370 1.00 85.38 100 ALA A N 1
ATOM 777 C CA . ALA A 1 100 ? 7.704 5.329 -5.094 1.00 85.38 100 ALA A CA 1
ATOM 778 C C . ALA A 1 100 ? 7.226 5.300 -6.553 1.00 85.38 100 ALA A C 1
ATOM 780 O O . ALA A 1 100 ? 8.022 5.044 -7.454 1.00 85.38 100 ALA A O 1
ATOM 781 N N . ALA A 1 101 ? 5.948 5.594 -6.803 1.00 84.69 101 ALA A N 1
ATOM 782 C CA . ALA A 1 101 ? 5.407 5.660 -8.154 1.00 84.69 101 ALA A CA 1
ATOM 783 C C . ALA A 1 101 ? 6.075 6.767 -8.981 1.00 84.69 101 ALA A C 1
ATOM 785 O O . ALA A 1 101 ? 6.445 6.509 -10.126 1.00 84.69 101 ALA A O 1
ATOM 786 N N . GLU A 1 102 ? 6.297 7.950 -8.408 1.00 84.94 102 GLU A N 1
ATOM 787 C CA . GLU A 1 102 ? 6.948 9.064 -9.106 1.00 84.94 102 GLU A CA 1
ATOM 788 C C . GLU A 1 102 ? 8.431 8.773 -9.386 1.00 84.94 102 GLU A C 1
ATOM 790 O O . GLU A 1 102 ? 8.895 8.910 -10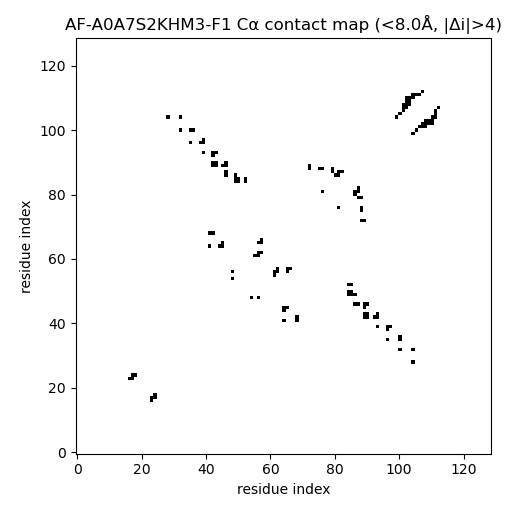.517 1.00 84.94 102 GLU A O 1
ATOM 795 N N . LEU A 1 103 ? 9.169 8.276 -8.387 1.00 83.81 103 LEU A N 1
ATOM 796 C CA . LEU A 1 103 ? 10.599 7.975 -8.521 1.00 83.81 103 LEU A CA 1
ATOM 797 C C . LEU A 1 103 ? 10.883 6.822 -9.490 1.00 83.81 103 LEU A C 1
ATOM 799 O O . LEU A 1 103 ? 11.885 6.851 -10.209 1.00 83.81 103 LEU A O 1
ATOM 803 N N . LEU A 1 104 ? 10.033 5.794 -9.496 1.00 75.19 104 LEU A N 1
ATOM 804 C CA . LEU A 1 104 ? 10.225 4.618 -10.342 1.00 75.19 104 LEU A CA 1
ATOM 805 C C . LEU A 1 104 ? 9.600 4.810 -11.720 1.00 75.19 104 LEU A C 1
ATOM 807 O O . LEU A 1 104 ? 10.166 4.390 -12.720 1.00 75.19 104 LEU A O 1
ATOM 811 N N . THR A 1 105 ? 8.423 5.421 -11.798 1.00 74.31 105 THR A N 1
ATOM 812 C CA . THR A 1 105 ? 7.589 5.349 -13.004 1.00 74.31 105 THR A CA 1
ATOM 813 C C . THR A 1 105 ? 7.157 6.706 -13.551 1.00 74.31 105 THR A C 1
ATOM 815 O O . THR A 1 105 ? 6.626 6.762 -14.667 1.00 74.31 105 THR A O 1
ATOM 818 N N . GLY A 1 106 ? 7.396 7.777 -12.790 1.00 75.44 106 GLY A N 1
ATOM 819 C CA . GLY A 1 106 ? 7.020 9.140 -13.133 1.00 75.44 106 GLY A CA 1
ATOM 820 C C . GLY A 1 106 ? 7.873 9.735 -14.259 1.00 75.44 106 GLY A C 1
ATOM 821 O O . GLY A 1 106 ? 8.931 9.189 -14.591 1.00 75.44 106 GLY A O 1
ATOM 822 N N . PRO A 1 107 ? 7.430 10.856 -14.858 1.00 67.94 107 PRO A N 1
ATOM 823 C CA . PRO A 1 107 ? 8.138 11.560 -15.936 1.00 67.94 107 PRO A CA 1
ATOM 824 C C . PRO A 1 107 ? 9.558 12.016 -15.567 1.00 67.94 107 PRO A C 1
ATOM 826 O O . PRO A 1 107 ? 10.396 12.202 -16.440 1.00 67.94 107 PRO A O 1
ATOM 829 N N . GLN A 1 108 ? 9.830 12.197 -14.272 1.00 65.38 108 GLN A N 1
ATOM 830 C CA . GLN A 1 108 ? 11.147 12.560 -13.730 1.00 65.38 108 GLN A CA 1
ATOM 831 C C . GLN A 1 108 ? 11.837 11.374 -13.031 1.00 65.38 108 GLN A C 1
ATOM 833 O O . GLN A 1 108 ? 12.829 11.550 -12.326 1.00 65.38 108 GLN A O 1
ATOM 838 N N . GLY A 1 109 ? 11.299 10.162 -13.184 1.00 76.69 109 GLY A N 1
ATOM 839 C CA . GLY A 1 109 ? 11.777 8.979 -12.486 1.00 76.69 109 GLY A CA 1
ATOM 840 C C . GLY A 1 109 ? 13.170 8.546 -12.943 1.00 76.69 109 GLY A C 1
ATOM 841 O O . GLY A 1 109 ? 13.517 8.611 -14.125 1.00 76.69 109 GLY A O 1
ATOM 842 N N . ILE A 1 110 ? 13.953 8.013 -12.006 1.00 70.31 110 ILE A N 1
ATOM 843 C CA . ILE A 1 110 ? 15.333 7.547 -12.235 1.00 70.31 110 ILE A CA 1
ATOM 844 C C . ILE A 1 110 ? 15.372 6.473 -13.339 1.00 70.31 110 ILE A C 1
ATOM 846 O O . ILE A 1 110 ? 16.321 6.405 -14.125 1.00 70.31 110 ILE A O 1
ATOM 850 N N . LEU A 1 111 ? 14.310 5.667 -13.462 1.00 61.91 111 LEU A N 1
ATOM 851 C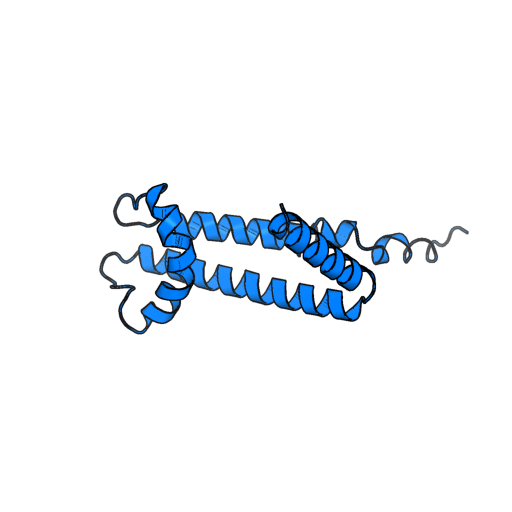 CA . LEU A 1 111 ? 14.203 4.652 -14.515 1.00 61.91 111 LEU A CA 1
ATOM 852 C C . LEU A 1 111 ? 14.055 5.255 -15.924 1.00 61.91 111 LEU A C 1
ATOM 854 O O . LEU A 1 111 ? 14.505 4.634 -16.884 1.00 61.91 111 LEU A O 1
ATOM 858 N N . GLN A 1 112 ? 13.487 6.458 -16.072 1.00 62.22 112 GLN A N 1
ATOM 859 C CA . GLN A 1 112 ? 13.428 7.144 -17.370 1.00 62.22 112 GLN A CA 1
ATOM 860 C C . GLN A 1 112 ? 14.787 7.735 -17.754 1.00 62.22 112 GLN A C 1
ATOM 862 O O . GLN A 1 112 ? 15.198 7.617 -18.905 1.00 62.22 112 GLN A O 1
ATOM 867 N N . MET A 1 113 ? 15.521 8.283 -16.780 1.00 64.19 113 MET A N 1
ATOM 868 C CA . MET A 1 113 ? 16.860 8.851 -16.997 1.00 64.19 113 MET A CA 1
ATOM 869 C C . MET A 1 113 ? 17.905 7.794 -17.382 1.00 64.19 113 MET A C 1
ATOM 871 O O . MET A 1 113 ? 18.865 8.097 -18.082 1.00 64.19 113 MET A O 1
ATOM 875 N N . THR A 1 114 ? 17.712 6.547 -16.947 1.00 61.91 114 THR A N 1
ATOM 876 C CA . THR A 1 114 ? 18.625 5.431 -17.255 1.00 61.91 114 THR A CA 1
ATOM 877 C C . THR A 1 114 ? 18.269 4.728 -18.576 1.00 61.91 114 THR A C 1
ATOM 879 O O . THR A 1 114 ? 19.006 3.855 -19.031 1.00 61.91 114 THR A O 1
ATOM 882 N N . SER A 1 115 ? 17.146 5.087 -19.216 1.00 52.75 115 SER A N 1
ATOM 883 C CA . SER A 1 115 ? 16.716 4.496 -20.486 1.00 52.75 115 SER A CA 1
ATOM 884 C C . SER A 1 115 ? 17.453 5.152 -21.665 1.00 52.75 115 SER A C 1
ATOM 886 O O . SER A 1 115 ? 17.258 6.342 -21.920 1.00 52.75 115 SER A O 1
ATOM 888 N N . PRO A 1 116 ? 18.252 4.408 -22.455 1.00 55.84 116 PRO A N 1
ATOM 889 C CA . PRO A 1 116 ? 19.048 4.973 -23.552 1.00 55.84 116 PRO A CA 1
ATOM 890 C C . PRO A 1 116 ? 18.231 5.612 -24.687 1.00 55.84 116 PRO A C 1
ATOM 892 O O . PRO A 1 116 ? 18.798 6.284 -25.546 1.00 55.84 116 PRO A O 1
ATOM 895 N N . ARG A 1 117 ? 16.904 5.417 -24.717 1.00 56.03 117 ARG A N 1
ATOM 896 C CA . ARG A 1 117 ? 16.033 5.889 -25.808 1.00 56.03 117 ARG A CA 1
ATOM 897 C C . ARG A 1 117 ? 15.920 7.409 -25.928 1.00 56.03 117 ARG A C 1
ATOM 899 O O . ARG A 1 117 ? 15.414 7.862 -26.944 1.00 56.03 117 ARG A O 1
ATOM 906 N N . ILE A 1 118 ? 16.388 8.179 -24.945 1.00 51.84 118 ILE A N 1
ATOM 907 C CA . ILE A 1 118 ? 16.407 9.651 -25.026 1.00 51.84 118 ILE A CA 1
ATOM 908 C C . ILE A 1 118 ? 17.795 10.185 -25.419 1.00 51.84 118 ILE A C 1
ATOM 910 O O . ILE A 1 118 ? 17.893 11.243 -26.023 1.00 51.84 118 ILE A O 1
ATOM 914 N N . ALA A 1 119 ? 18.877 9.442 -25.168 1.00 52.16 119 ALA A N 1
ATOM 915 C CA . ALA A 1 119 ? 20.233 9.906 -25.480 1.00 52.16 119 ALA A CA 1
ATOM 916 C C . ALA A 1 119 ? 20.672 9.627 -26.931 1.00 52.16 119 ALA A C 1
ATOM 918 O O . ALA A 1 119 ? 21.586 10.279 -27.426 1.00 52.16 119 ALA A O 1
ATOM 919 N N . GLY A 1 120 ? 20.058 8.644 -27.602 1.00 48.62 120 GLY A N 1
ATOM 920 C CA . GLY A 1 120 ? 20.475 8.192 -28.937 1.00 48.62 120 GLY A CA 1
ATOM 921 C C . GLY A 1 120 ? 19.570 8.603 -30.100 1.00 48.62 120 GLY A C 1
ATOM 922 O O . GLY A 1 120 ? 19.894 8.267 -31.229 1.00 48.62 120 GLY A O 1
ATOM 923 N N . GLY A 1 121 ? 18.438 9.268 -29.840 1.00 53.22 121 GLY A N 1
ATOM 924 C CA . GLY A 1 121 ? 17.468 9.656 -30.876 1.00 53.22 121 GLY A CA 1
ATOM 925 C C . GLY A 1 121 ? 17.466 11.141 -31.243 1.00 53.22 121 GLY A C 1
ATOM 926 O O . GLY A 1 121 ? 16.805 11.505 -32.197 1.00 53.22 121 GLY A O 1
ATOM 927 N N . ASP A 1 122 ? 18.188 11.984 -30.499 1.00 57.16 122 ASP A N 1
ATOM 928 C CA . ASP A 1 122 ? 18.149 13.453 -30.649 1.00 57.16 122 ASP A CA 1
ATOM 929 C C . ASP A 1 122 ? 19.457 14.033 -31.227 1.00 57.16 122 ASP A C 1
ATOM 931 O O . ASP A 1 122 ? 19.575 15.225 -31.490 1.00 57.16 122 ASP A O 1
ATOM 935 N N . LEU A 1 123 ? 20.477 13.192 -31.439 1.00 59.81 123 LEU A N 1
ATOM 936 C CA . LEU A 1 123 ? 21.773 13.620 -31.986 1.00 59.81 123 LEU A CA 1
ATOM 937 C C . LEU A 1 123 ? 21.860 13.501 -33.517 1.00 59.81 123 LEU A C 1
ATOM 939 O O . LEU A 1 123 ? 22.792 14.056 -34.101 1.00 59.81 123 LEU A O 1
ATOM 943 N N . ASP A 1 124 ? 20.899 12.820 -34.149 1.00 63.72 124 ASP A N 1
ATOM 944 C CA . ASP A 1 124 ? 20.817 12.649 -35.609 1.00 63.72 124 ASP A CA 1
ATOM 945 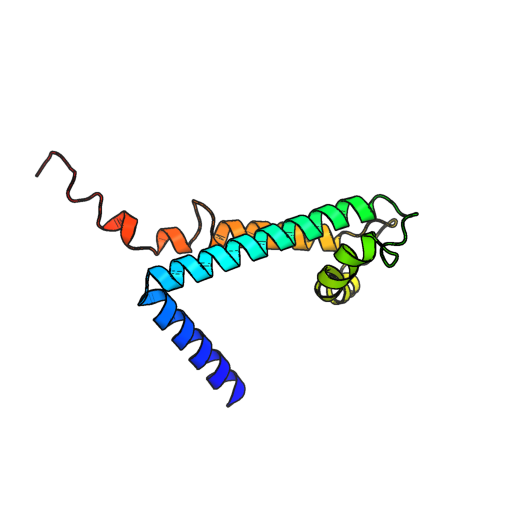C C . ASP A 1 124 ? 19.879 13.675 -36.287 1.00 63.72 124 ASP A C 1
ATOM 947 O O . ASP A 1 124 ? 19.932 13.831 -37.504 1.00 63.72 124 ASP A O 1
ATOM 951 N N . ASP A 1 125 ? 19.095 14.437 -35.511 1.00 65.62 125 ASP A N 1
ATOM 952 C CA . ASP A 1 125 ? 18.085 15.390 -36.010 1.00 65.62 125 ASP A CA 1
ATOM 953 C C . ASP A 1 125 ? 18.529 16.872 -35.939 1.00 65.62 125 ASP A C 1
ATOM 955 O O . ASP A 1 125 ? 17.740 17.790 -36.187 1.00 65.62 125 ASP A O 1
ATOM 959 N N . LEU A 1 126 ? 19.800 17.152 -35.618 1.00 69.25 126 LEU A N 1
ATOM 960 C CA . LEU A 1 126 ? 20.302 18.527 -35.517 1.00 69.25 126 LEU A CA 1
ATOM 961 C C . LEU A 1 126 ? 20.727 19.097 -36.887 1.00 69.25 126 LEU A C 1
ATOM 963 O O . LEU A 1 126 ? 21.606 18.532 -37.537 1.00 69.25 126 LEU A O 1
ATOM 967 N N . PRO A 1 127 ? 20.216 20.278 -37.299 1.00 60.94 127 PRO A N 1
ATOM 968 C CA . PRO A 1 127 ? 20.431 20.853 -38.635 1.00 60.94 127 PRO A CA 1
ATOM 969 C C . PRO A 1 127 ? 21.834 21.453 -38.874 1.00 60.94 127 PRO A C 1
ATOM 971 O O . PRO A 1 127 ? 22.024 22.193 -39.837 1.00 60.94 127 PRO A O 1
ATOM 974 N N . PHE A 1 128 ? 22.813 21.183 -38.005 1.00 74.75 128 PHE A N 1
ATOM 975 C CA . PHE A 1 128 ? 24.155 21.784 -38.056 1.00 74.75 128 PHE A CA 1
ATOM 976 C C . PHE A 1 128 ? 25.293 20.750 -38.097 1.00 74.75 128 PHE A C 1
ATOM 978 O O . PHE A 1 128 ? 26.365 20.977 -37.531 1.00 74.75 128 PHE A O 1
ATOM 985 N N . ARG A 1 129 ? 25.074 19.626 -38.784 1.00 56.78 129 ARG A N 1
ATOM 986 C CA . ARG A 1 129 ? 26.134 18.725 -39.254 1.00 56.78 129 ARG A CA 1
ATOM 987 C C . ARG A 1 129 ? 26.178 18.683 -40.773 1.00 56.78 129 ARG A C 1
ATOM 989 O O . ARG A 1 129 ? 25.091 18.723 -41.386 1.00 56.78 129 ARG A O 1
#

InterPro domains:
  IPR003425 CCB3/YggT [PF02325] (28-106)

pLDDT: mean 74.89, std 10.57, range [48.62, 88.81]